Protein AF-S5A5K6-F1 (afdb_monomer)

InterPro domains:
  IPR004865 HSR domain [PF03172] (16-113)
  IPR004865 HSR domain [PS51414] (1-115)
  IPR043563 Nuclear body protein Sp110/Sp140/Sp140L-like [PTHR46386] (8-132)

Solvent-accessible surface area (backbone atoms only — not comparable to full-atom values): 8279 Å² total; per-residue (Å²): 135,85,80,79,73,82,72,76,80,79,88,42,72,70,56,53,50,52,52,51,53,49,46,65,74,41,39,65,60,51,14,63,24,42,74,54,62,77,67,57,55,56,55,32,42,79,69,65,75,42,52,70,66,58,50,53,53,49,54,50,41,47,70,71,75,41,57,44,30,60,52,43,37,53,52,54,62,60,40,62,83,67,65,50,67,70,55,52,53,55,61,66,24,71,68,44,40,67,78,20,58,65,37,49,63,55,51,52,53,54,52,48,52,58,51,50,52,55,51,50,59,54,64,72,66,58,78,82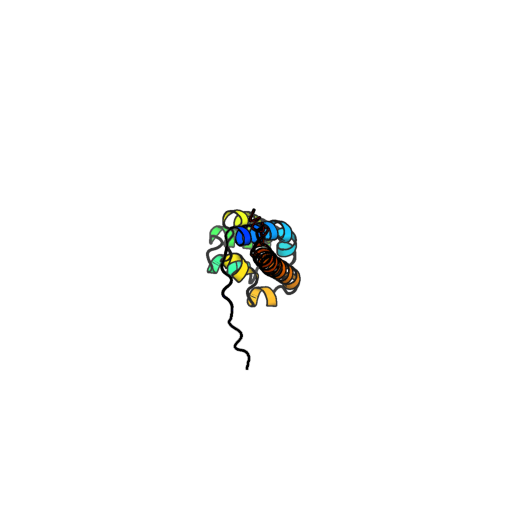,79,73,81,84,77,72,86,80,90,131

Radius of gyration: 21.48 Å; Cα contacts (8 Å, |Δi|>4): 83; chains: 1; bounding box: 55×41×76 Å

Foldseek 3Di:
DDPPPPPPQPDDPVLLVLLLVLCVVCLLLLLVLCQDCPPLLVLCDVVVVDDPVLSVVLVVCVVVPNGSSVSSSVSSVVCSVVPDVVSVCSCPPPRNCVVRVSCVVVVVVSVVSSVVVVVVVVVVPDDDPDPPPDDDDD

Secondary structure (DSSP, 8-state):
------------HHHHHHHHHHHHHHHHHHHHH--SSTTHHHHHHHTTSS-HHHHHHHHHHHHTT--HHHHHHHHHHHHGGG--HHHHHHHTSHHHHHH-TTHHHHHHHHHHHHHHHHHHHHHTTS------------

Sequence (138 aa):
MAVSVSRRITMTRPLEEALFQHFIHQKLEIAYAINKPFPFFEGLRDNNFITDTLYRESLEACRNLAPVSRVVYNILTKLEKTFSLSFLEMLFGHINLYEYPSLMAVFKSFKNVVTSHRGWSRSAAAPQEAPASTAVEM

Nearest PDB structures (foldseek):
  1orj-assembly1_A  TM=2.358E-01  e=4.671E+00  Aquifex aeolicus VF5

Mean predicted aligned error: 9.45 Å

Structure (mmCIF, N/CA/C/O backbone):
data_AF-S5A5K6-F1
#
_entry.id   AF-S5A5K6-F1
#
loop_
_atom_site.group_PDB
_atom_site.id
_atom_site.type_symbol
_atom_site.label_atom_id
_atom_site.label_alt_id
_atom_site.label_comp_id
_atom_site.label_asym_id
_atom_site.label_entity_id
_atom_site.label_seq_id
_atom_site.pdbx_PDB_ins_code
_atom_site.Cartn_x
_atom_site.Cartn_y
_atom_site.Cartn_z
_atom_site.occupancy
_atom_site.B_iso_or_equiv
_atom_site.auth_seq_id
_atom_site.auth_comp_id
_atom_site.auth_asym_id
_atom_site.auth_atom_id
_atom_site.pdbx_PDB_model_num
ATOM 1 N N . MET A 1 1 ? 9.684 -33.267 -21.301 1.00 33.94 1 MET A N 1
ATOM 2 C CA . MET A 1 1 ? 9.671 -32.554 -20.005 1.00 33.94 1 MET A CA 1
ATOM 3 C C . MET A 1 1 ? 10.456 -31.259 -20.181 1.00 33.94 1 MET A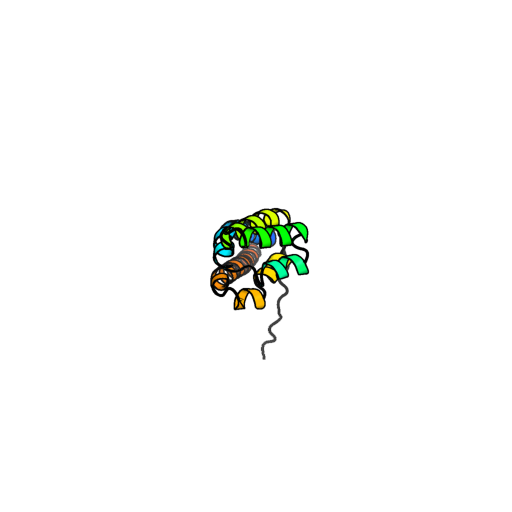 C 1
ATOM 5 O O . MET A 1 1 ? 11.678 -31.301 -20.164 1.00 33.94 1 MET A O 1
ATOM 9 N N . ALA A 1 2 ? 9.797 -30.135 -20.475 1.00 35.44 2 ALA A N 1
ATOM 10 C CA . ALA A 1 2 ? 10.492 -28.852 -20.573 1.00 35.44 2 ALA A CA 1
ATOM 11 C C . ALA A 1 2 ? 10.713 -28.323 -19.152 1.00 35.44 2 ALA A C 1
ATOM 13 O O . ALA A 1 2 ? 9.753 -28.054 -18.433 1.00 35.44 2 ALA A O 1
ATOM 14 N N . VAL A 1 3 ? 11.974 -28.230 -18.733 1.00 41.53 3 VAL A N 1
ATOM 15 C CA . VAL A 1 3 ? 12.344 -27.592 -17.470 1.00 41.53 3 VAL A CA 1
ATOM 16 C C . VAL A 1 3 ? 12.045 -26.105 -17.623 1.00 41.53 3 VAL A C 1
ATOM 18 O O . VAL A 1 3 ? 12.759 -25.382 -18.317 1.00 41.53 3 VAL A O 1
ATOM 21 N N . SER A 1 4 ? 10.959 -25.651 -17.004 1.00 43.88 4 SER A N 1
ATOM 22 C CA . SER A 1 4 ? 10.679 -24.231 -16.827 1.00 43.88 4 SER A CA 1
ATOM 23 C C . SER A 1 4 ? 11.786 -23.638 -15.963 1.00 43.88 4 SER A C 1
ATOM 25 O O . SER A 1 4 ? 11.739 -23.701 -14.737 1.00 43.88 4 SER A O 1
ATOM 27 N N . VAL A 1 5 ? 12.812 -23.075 -16.600 1.00 44.12 5 VAL A N 1
ATOM 28 C CA . VAL A 1 5 ? 13.766 -22.201 -15.920 1.00 44.12 5 VAL A CA 1
ATOM 29 C C . VAL A 1 5 ? 12.965 -21.001 -15.430 1.00 44.12 5 VAL A C 1
ATOM 31 O O . VAL A 1 5 ? 12.574 -20.137 -16.220 1.00 44.12 5 VAL A O 1
ATOM 34 N N . SER A 1 6 ? 12.696 -20.961 -14.123 1.00 48.06 6 SER A N 1
ATOM 35 C CA . SER A 1 6 ? 12.224 -19.769 -13.422 1.00 48.06 6 SER A CA 1
ATOM 36 C C . SER A 1 6 ? 13.269 -18.676 -13.609 1.00 48.06 6 SER A C 1
ATOM 38 O O . SER A 1 6 ? 14.248 -18.556 -12.876 1.00 48.06 6 SER A O 1
ATOM 40 N N . ARG A 1 7 ? 13.103 -17.927 -14.696 1.00 54.09 7 ARG A N 1
ATOM 41 C CA . ARG A 1 7 ? 14.009 -16.875 -15.135 1.00 54.09 7 ARG A CA 1
ATOM 42 C C . ARG A 1 7 ? 13.879 -15.743 -14.122 1.00 54.09 7 ARG A C 1
ATOM 44 O O . ARG A 1 7 ? 12.889 -15.012 -14.169 1.00 54.09 7 ARG A O 1
ATOM 51 N N . ARG A 1 8 ? 14.846 -15.643 -13.199 1.00 54.34 8 ARG A N 1
ATOM 52 C CA . ARG A 1 8 ? 14.968 -14.524 -12.252 1.00 54.34 8 ARG A CA 1
ATOM 53 C C . ARG A 1 8 ? 14.763 -13.223 -13.022 1.00 54.34 8 ARG A C 1
ATOM 55 O O . ARG A 1 8 ? 15.417 -12.994 -14.039 1.00 54.34 8 ARG A O 1
ATOM 62 N N . ILE A 1 9 ? 13.790 -12.428 -12.591 1.00 58.66 9 ILE A N 1
ATOM 63 C CA . ILE A 1 9 ? 13.574 -11.095 -13.138 1.00 58.66 9 ILE A CA 1
ATOM 64 C C . ILE A 1 9 ? 14.789 -10.282 -12.698 1.00 58.66 9 ILE A C 1
ATOM 66 O O . ILE A 1 9 ? 14.967 -10.033 -11.509 1.00 58.66 9 ILE A O 1
ATOM 70 N N . THR A 1 10 ? 15.670 -9.943 -13.639 1.00 65.62 10 THR A N 1
ATOM 71 C CA . THR A 1 10 ? 16.749 -8.998 -13.361 1.00 65.62 10 THR A CA 1
ATOM 72 C C . THR A 1 10 ? 16.103 -7.638 -13.170 1.00 65.62 10 THR A C 1
ATOM 74 O O . THR A 1 10 ? 15.537 -7.085 -14.113 1.00 65.62 10 THR A O 1
ATOM 77 N N . MET A 1 11 ? 16.146 -7.137 -11.940 1.00 73.31 11 MET A N 1
ATOM 78 C CA . MET A 1 11 ? 15.607 -5.826 -11.609 1.00 73.31 11 MET A CA 1
ATOM 79 C C . MET A 1 11 ? 16.524 -4.756 -12.187 1.00 73.31 11 MET A C 1
ATOM 81 O O . MET A 1 11 ? 17.692 -4.649 -11.818 1.00 73.31 11 MET A O 1
ATOM 85 N N . THR A 1 12 ? 15.999 -4.003 -13.148 1.00 86.31 12 THR A N 1
ATOM 86 C CA . THR A 1 12 ? 16.684 -2.874 -13.770 1.00 86.31 12 THR A CA 1
ATOM 87 C C . THR A 1 12 ? 16.086 -1.580 -13.222 1.00 86.31 12 THR A C 1
ATOM 89 O O . THR A 1 12 ? 14.884 -1.520 -12.964 1.00 86.31 12 THR A O 1
ATOM 92 N N . ARG A 1 13 ? 16.897 -0.521 -13.081 1.00 87.38 13 ARG A N 1
ATOM 93 C CA . ARG A 1 13 ? 16.390 0.796 -12.638 1.00 87.38 13 ARG A CA 1
ATOM 94 C C . ARG A 1 13 ? 15.191 1.290 -13.472 1.00 87.38 13 ARG A C 1
ATOM 96 O O . ARG A 1 13 ? 14.240 1.781 -12.878 1.00 87.38 13 ARG A O 1
ATOM 103 N N . PRO A 1 14 ? 15.160 1.117 -14.813 1.00 90.12 14 PRO A N 1
ATOM 104 C CA . PRO A 1 14 ? 13.989 1.488 -15.611 1.00 90.12 14 PRO A CA 1
ATOM 105 C C . PRO A 1 14 ? 12.718 0.694 -15.280 1.00 90.12 14 PRO A C 1
ATOM 107 O O . PRO A 1 14 ? 11.623 1.241 -15.367 1.00 90.12 14 PRO A O 1
ATOM 110 N N . LEU A 1 15 ? 12.840 -0.584 -14.901 1.00 91.06 15 LEU A N 1
ATOM 111 C CA . LEU A 1 15 ? 11.689 -1.386 -14.485 1.00 91.06 15 LEU A CA 1
ATOM 112 C C . LEU A 1 15 ? 11.152 -0.913 -13.131 1.00 91.06 15 LEU A C 1
ATOM 114 O O . LEU A 1 15 ? 9.941 -0.815 -12.961 1.00 91.06 15 LEU A O 1
ATOM 118 N N . GLU A 1 16 ? 12.044 -0.617 -12.186 1.00 92.62 16 GLU A N 1
ATOM 119 C CA . GLU A 1 16 ? 11.675 -0.074 -10.877 1.00 92.62 16 GLU A CA 1
ATOM 120 C C . GLU A 1 16 ? 10.950 1.271 -11.015 1.00 92.62 16 GLU A C 1
ATOM 122 O O . GLU A 1 16 ? 9.866 1.430 -10.458 1.00 92.62 16 GLU A O 1
ATOM 127 N N . GLU A 1 17 ? 11.470 2.178 -11.847 1.00 94.44 17 GLU A N 1
ATOM 128 C CA . GLU A 1 17 ? 10.821 3.459 -12.147 1.00 94.44 17 GLU A CA 1
ATOM 129 C C . GLU A 1 17 ? 9.445 3.260 -12.798 1.00 94.44 17 GLU A C 1
ATOM 131 O O . GLU A 1 17 ? 8.463 3.873 -12.389 1.00 94.44 17 GLU A O 1
ATOM 136 N N . ALA A 1 18 ? 9.326 2.352 -13.772 1.00 95.88 18 ALA A N 1
ATOM 137 C CA . ALA A 1 18 ? 8.042 2.061 -14.409 1.00 95.88 18 ALA A CA 1
ATOM 138 C C . ALA A 1 18 ? 7.005 1.515 -13.410 1.00 95.88 18 ALA A C 1
ATOM 140 O O . ALA A 1 18 ? 5.830 1.878 -13.476 1.00 95.88 18 ALA A O 1
ATOM 141 N N . LEU A 1 19 ? 7.426 0.661 -12.472 1.00 96.94 19 LEU A N 1
ATOM 142 C CA . LEU A 1 19 ? 6.560 0.136 -11.414 1.00 96.94 19 LEU A CA 1
ATOM 143 C C . LEU A 1 19 ? 6.176 1.217 -10.401 1.00 96.94 19 LEU A C 1
ATOM 145 O O . LEU A 1 19 ? 5.028 1.241 -9.962 1.00 96.94 19 LEU A O 1
ATOM 149 N N . PHE A 1 20 ? 7.102 2.113 -10.061 1.00 97.94 20 PHE A N 1
ATOM 150 C CA . PHE A 1 20 ? 6.839 3.252 -9.189 1.00 97.94 20 PHE A CA 1
ATOM 151 C C . PHE A 1 20 ? 5.820 4.215 -9.807 1.00 97.94 20 PHE A C 1
ATOM 153 O O . PHE A 1 20 ? 4.813 4.544 -9.179 1.00 97.94 20 PHE A O 1
ATOM 160 N N . GLN A 1 21 ? 6.014 4.594 -11.072 1.00 98.06 21 GLN A N 1
ATOM 161 C CA . GLN A 1 21 ? 5.055 5.426 -11.796 1.00 98.06 21 GLN A CA 1
ATOM 162 C C . GLN A 1 21 ? 3.692 4.739 -11.868 1.00 98.06 21 GLN A C 1
ATOM 164 O O . GLN A 1 21 ? 2.667 5.355 -11.580 1.00 98.06 21 GLN A O 1
ATOM 169 N N . HIS A 1 22 ? 3.654 3.445 -12.188 1.00 98.25 22 HIS A N 1
ATOM 170 C CA . HIS A 1 22 ? 2.402 2.689 -12.215 1.00 98.25 22 HIS A CA 1
ATOM 171 C C . HIS A 1 22 ? 1.716 2.638 -10.843 1.00 98.25 22 HIS A C 1
ATOM 173 O O . HIS A 1 22 ? 0.495 2.764 -10.762 1.00 98.25 22 HIS A O 1
ATOM 179 N N . PHE A 1 23 ? 2.483 2.536 -9.756 1.00 98.50 23 PHE A N 1
ATOM 180 C CA . PHE A 1 23 ? 1.966 2.629 -8.393 1.00 98.50 23 PHE A CA 1
ATOM 181 C C . PHE A 1 23 ? 1.297 3.972 -8.105 1.00 98.50 23 PHE A C 1
ATOM 183 O O . PHE A 1 23 ? 0.172 3.971 -7.606 1.00 98.50 23 PHE A O 1
ATOM 190 N N . ILE A 1 24 ? 1.917 5.094 -8.480 1.00 98.25 24 ILE A N 1
ATOM 191 C CA . ILE A 1 24 ? 1.307 6.424 -8.327 1.00 98.25 24 ILE A CA 1
ATOM 192 C C . ILE A 1 24 ? -0.040 6.487 -9.063 1.00 98.25 24 ILE A C 1
ATOM 194 O O . ILE A 1 24 ? -1.037 6.924 -8.485 1.00 98.25 24 ILE A O 1
ATOM 198 N N . HIS A 1 25 ? -0.101 5.988 -10.303 1.00 98.19 25 HIS A N 1
ATOM 199 C CA . HIS A 1 25 ? -1.329 5.984 -11.109 1.00 98.19 25 HIS A CA 1
ATOM 200 C C . HIS A 1 25 ? -2.424 5.073 -10.535 1.00 98.19 25 HIS A C 1
ATOM 202 O O . HIS A 1 25 ? -3.605 5.397 -10.621 1.00 98.19 25 HIS A O 1
ATOM 208 N N . GLN A 1 26 ? -2.056 3.930 -9.951 1.00 98.19 26 GLN A N 1
ATOM 209 C CA . GLN A 1 26 ? -3.001 2.967 -9.375 1.00 98.19 26 GLN A CA 1
ATOM 210 C C . GLN A 1 26 ? -3.331 3.244 -7.903 1.00 98.19 26 GLN A C 1
ATOM 212 O O . GLN A 1 26 ? -4.170 2.555 -7.328 1.00 98.19 26 GLN A O 1
ATOM 217 N N . LYS A 1 27 ? -2.699 4.238 -7.271 1.00 97.94 27 LYS A N 1
ATOM 218 C CA . LYS A 1 27 ? -2.810 4.500 -5.830 1.00 97.94 27 LYS A CA 1
ATOM 219 C C . LYS A 1 27 ? -4.254 4.633 -5.347 1.00 97.94 27 LYS A C 1
ATOM 221 O O . LYS A 1 27 ? -4.601 4.093 -4.299 1.00 97.94 27 LYS A O 1
ATOM 226 N N . LEU A 1 28 ? -5.093 5.339 -6.108 1.00 98.25 28 LEU A N 1
ATOM 227 C CA . LEU A 1 28 ? -6.508 5.506 -5.773 1.00 98.25 28 LEU A CA 1
ATOM 228 C C . LEU A 1 28 ? -7.263 4.170 -5.824 1.00 98.25 28 LEU A C 1
ATOM 230 O O . LEU A 1 28 ? -7.994 3.850 -4.892 1.00 98.25 28 LEU A O 1
ATOM 234 N N . GLU A 1 29 ? -7.029 3.367 -6.860 1.00 98.56 29 GLU A N 1
ATOM 235 C CA . GLU A 1 29 ? -7.637 2.040 -7.014 1.00 98.56 29 GLU A CA 1
ATOM 236 C C . GLU A 1 29 ? -7.209 1.087 -5.892 1.00 98.56 29 GLU A C 1
ATOM 238 O O . GLU A 1 29 ? -8.038 0.383 -5.318 1.00 98.56 29 GLU A O 1
ATOM 243 N N . ILE A 1 30 ? -5.928 1.115 -5.506 1.00 98.62 30 ILE A N 1
ATOM 244 C CA . ILE A 1 30 ? -5.418 0.353 -4.355 1.00 98.62 30 ILE A CA 1
ATOM 245 C C . ILE A 1 30 ? -6.154 0.779 -3.080 1.00 98.62 30 ILE A C 1
ATOM 247 O O . ILE A 1 30 ? -6.603 -0.067 -2.306 1.00 98.62 30 ILE A O 1
ATOM 251 N N . ALA A 1 31 ? -6.310 2.088 -2.872 1.00 98.50 31 ALA A N 1
ATOM 252 C CA . ALA A 1 31 ? -6.974 2.625 -1.695 1.00 98.50 31 ALA A CA 1
ATOM 253 C C . ALA A 1 31 ? -8.449 2.216 -1.594 1.00 98.50 31 ALA A C 1
ATOM 255 O O . ALA A 1 31 ? -8.922 1.928 -0.499 1.00 98.50 31 ALA A O 1
ATOM 256 N N . TYR A 1 32 ? -9.172 2.156 -2.713 1.00 98.25 32 TYR A N 1
ATOM 257 C CA . TYR A 1 32 ? -10.560 1.684 -2.732 1.00 98.25 32 TYR A CA 1
ATOM 258 C C . TYR A 1 32 ? -10.687 0.161 -2.636 1.00 98.25 32 TYR A C 1
ATOM 260 O O . TYR A 1 32 ? -11.673 -0.332 -2.089 1.00 98.25 32 TYR A O 1
ATOM 268 N N . ALA A 1 33 ? -9.702 -0.590 -3.131 1.00 98.38 33 ALA A N 1
ATOM 269 C CA . ALA A 1 33 ? -9.688 -2.044 -3.011 1.00 98.38 33 ALA A CA 1
ATOM 270 C C . ALA A 1 33 ? -9.508 -2.513 -1.556 1.00 98.38 33 ALA A C 1
ATOM 272 O O . ALA A 1 33 ? -10.089 -3.527 -1.166 1.00 98.38 33 ALA A O 1
ATOM 273 N N . ILE A 1 34 ? -8.739 -1.774 -0.750 1.00 98.25 34 ILE A N 1
ATOM 274 C CA . ILE A 1 34 ? -8.509 -2.060 0.673 1.00 98.25 34 ILE A CA 1
ATOM 275 C C . ILE A 1 34 ? -9.645 -1.4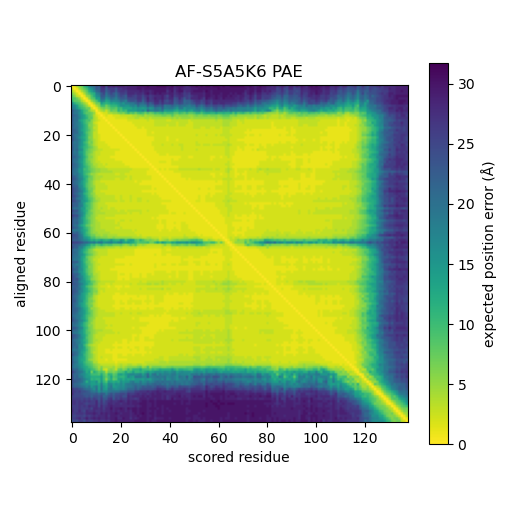38 1.497 1.00 98.25 34 ILE A C 1
ATOM 277 O O . ILE A 1 34 ? -9.597 -0.285 1.923 1.00 98.25 34 ILE A O 1
ATOM 281 N N . ASN A 1 35 ? -10.705 -2.218 1.703 1.00 94.88 35 ASN A N 1
ATOM 282 C CA . ASN A 1 35 ? -11.959 -1.762 2.311 1.00 94.88 35 ASN A CA 1
ATOM 283 C C . ASN A 1 35 ? -12.044 -1.949 3.839 1.00 94.88 35 ASN A C 1
ATOM 285 O O . ASN A 1 35 ? -13.026 -1.531 4.454 1.00 94.88 35 ASN A O 1
ATOM 289 N N . LYS A 1 36 ? -11.028 -2.549 4.463 1.00 96.38 36 LYS A N 1
ATOM 290 C CA . LYS A 1 36 ? -10.896 -2.713 5.918 1.00 96.38 36 LYS A CA 1
ATOM 291 C C . LYS A 1 36 ? -9.415 -2.629 6.329 1.00 96.38 36 LYS A C 1
ATOM 293 O O . LYS A 1 36 ? -8.561 -2.856 5.479 1.00 96.38 36 LYS A O 1
ATOM 298 N N . PRO A 1 37 ? -9.090 -2.278 7.590 1.00 96.88 37 PRO A N 1
ATOM 299 C CA . PRO A 1 37 ? -7.695 -2.106 8.014 1.00 96.88 37 PRO A CA 1
ATOM 300 C C . PRO A 1 37 ? -6.892 -3.413 8.047 1.00 96.88 37 PRO A C 1
ATOM 302 O O . PRO A 1 37 ? -5.780 -3.465 7.522 1.00 96.88 37 PRO A O 1
ATOM 305 N N . PHE A 1 38 ? -7.465 -4.465 8.641 1.00 97.62 38 PHE A N 1
ATOM 306 C CA . PHE A 1 38 ? -6.837 -5.783 8.724 1.00 97.62 38 PHE A CA 1
ATOM 307 C C . PHE A 1 38 ? -7.088 -6.577 7.439 1.00 97.62 38 PHE A C 1
ATOM 309 O O . PHE A 1 38 ? -8.253 -6.674 7.034 1.00 97.62 38 PHE A O 1
ATOM 316 N N . PRO A 1 39 ? -6.063 -7.210 6.833 1.00 97.94 39 PRO A N 1
ATOM 317 C CA . PRO A 1 39 ? -4.677 -7.405 7.319 1.00 97.94 39 PRO A CA 1
ATOM 318 C C . PRO A 1 39 ? -3.637 -6.377 6.827 1.00 97.94 39 PRO A C 1
ATOM 320 O O . PRO A 1 39 ? -2.433 -6.572 7.006 1.00 97.94 39 PRO A O 1
ATOM 323 N N . PHE A 1 40 ? -4.055 -5.318 6.132 1.00 98.56 40 PHE A N 1
ATOM 324 C CA . PHE A 1 40 ? -3.123 -4.462 5.393 1.00 98.56 40 PHE A CA 1
ATOM 325 C C . PHE A 1 40 ? -2.221 -3.649 6.330 1.00 98.56 40 PHE A C 1
ATOM 327 O O . PHE A 1 40 ? -1.019 -3.528 6.089 1.00 98.56 40 PHE A O 1
ATOM 334 N N . PHE A 1 41 ? -2.779 -3.104 7.411 1.00 98.50 41 PHE A N 1
ATOM 335 C CA . PHE A 1 41 ? -2.028 -2.249 8.335 1.00 98.50 41 PHE A CA 1
ATOM 336 C C . PHE A 1 41 ? -1.001 -3.052 9.137 1.00 98.50 41 PHE A C 1
ATOM 338 O O . PHE A 1 41 ? 0.115 -2.583 9.355 1.00 98.50 41 PHE A O 1
ATOM 345 N N . GLU A 1 42 ? -1.353 -4.273 9.528 1.00 98.44 42 GLU A N 1
ATOM 346 C CA . GLU A 1 42 ? -0.465 -5.224 10.188 1.00 98.44 42 GLU A CA 1
ATOM 347 C C . GLU A 1 42 ? 0.662 -5.629 9.244 1.00 98.44 42 GLU A C 1
ATOM 349 O O . GLU A 1 42 ? 1.827 -5.521 9.611 1.00 98.44 42 GLU A O 1
ATOM 354 N N . GLY A 1 43 ? 0.337 -5.969 7.992 1.00 98.25 43 GLY A N 1
ATOM 355 C CA . GLY A 1 43 ? 1.339 -6.266 6.969 1.00 98.25 43 GLY A CA 1
ATOM 356 C C . GLY A 1 43 ? 2.336 -5.120 6.773 1.00 98.25 43 GLY A C 1
ATOM 357 O O . GLY A 1 43 ? 3.538 -5.355 6.674 1.00 98.25 43 GLY A O 1
ATOM 358 N N . LEU A 1 44 ? 1.872 -3.869 6.784 1.00 98.50 44 LEU A N 1
ATOM 359 C CA . LEU A 1 44 ? 2.750 -2.702 6.710 1.00 98.50 44 LEU A CA 1
ATOM 360 C C . LEU A 1 44 ? 3.666 -2.556 7.930 1.00 98.50 44 LEU A C 1
ATOM 362 O O . LEU A 1 44 ? 4.859 -2.298 7.768 1.00 98.50 44 LEU A O 1
ATOM 366 N N . ARG A 1 45 ? 3.115 -2.683 9.140 1.00 98.56 45 ARG A N 1
ATOM 367 C CA . ARG A 1 45 ? 3.863 -2.513 10.392 1.00 98.56 45 ARG A CA 1
ATOM 368 C C . ARG A 1 45 ? 4.877 -3.636 10.592 1.00 98.56 45 ARG A C 1
ATOM 370 O O . ARG A 1 45 ? 6.038 -3.362 10.873 1.00 98.56 45 ARG A O 1
ATOM 377 N N . ASP A 1 46 ? 4.446 -4.881 10.425 1.00 98.19 46 ASP A N 1
ATOM 378 C CA . ASP A 1 46 ? 5.241 -6.074 10.729 1.00 98.19 46 ASP A CA 1
ATOM 379 C C . ASP A 1 46 ? 6.407 -6.261 9.743 1.00 98.19 46 ASP A C 1
ATOM 381 O O . ASP A 1 46 ? 7.393 -6.915 10.066 1.00 98.19 46 ASP A O 1
ATOM 385 N N . ASN A 1 47 ? 6.316 -5.645 8.557 1.00 97.31 47 ASN A N 1
ATOM 386 C CA . ASN A 1 47 ? 7.393 -5.584 7.565 1.00 97.31 47 ASN A CA 1
ATOM 387 C C . ASN A 1 47 ? 8.129 -4.225 7.561 1.00 97.31 47 ASN A C 1
ATOM 389 O O . ASN A 1 47 ? 8.843 -3.917 6.610 1.00 97.31 47 ASN A O 1
ATOM 393 N N . ASN A 1 48 ? 7.953 -3.398 8.599 1.00 97.12 48 ASN A N 1
ATOM 394 C CA . ASN A 1 48 ? 8.656 -2.124 8.800 1.00 97.12 48 ASN A CA 1
ATOM 395 C C . ASN A 1 48 ? 8.452 -1.064 7.693 1.00 97.12 48 ASN A C 1
ATOM 397 O O . ASN A 1 48 ? 9.264 -0.148 7.563 1.00 97.12 48 ASN A O 1
ATOM 401 N N . PHE A 1 49 ? 7.362 -1.128 6.922 1.00 98.06 49 PHE A N 1
ATOM 402 C CA . PHE A 1 49 ? 7.027 -0.085 5.939 1.00 98.06 49 PHE A CA 1
ATOM 403 C C . PHE A 1 49 ? 6.466 1.181 6.593 1.00 98.06 49 PHE A C 1
ATOM 405 O O . PHE A 1 49 ? 6.584 2.274 6.041 1.00 98.06 49 PHE A O 1
ATOM 412 N N . ILE A 1 50 ? 5.853 1.043 7.770 1.00 97.94 50 ILE A N 1
ATOM 413 C CA . ILE A 1 50 ? 5.349 2.158 8.574 1.00 97.94 50 ILE A CA 1
ATOM 414 C C . ILE A 1 50 ? 5.839 2.044 10.015 1.00 97.94 50 ILE A C 1
ATOM 416 O O . ILE A 1 50 ? 6.111 0.953 10.512 1.00 97.94 50 ILE A O 1
ATOM 420 N N . THR A 1 51 ? 5.928 3.181 10.702 1.00 98.00 51 THR A N 1
ATOM 421 C CA . THR A 1 51 ? 6.240 3.216 12.135 1.00 98.00 51 THR A CA 1
ATOM 422 C C . THR A 1 51 ? 5.042 2.767 12.972 1.00 98.00 51 THR A C 1
ATOM 424 O O . THR A 1 51 ? 3.893 2.889 12.539 1.00 98.00 51 THR A O 1
ATOM 427 N N . ASP A 1 52 ? 5.293 2.322 14.207 1.00 98.19 52 ASP A N 1
ATOM 428 C CA . ASP A 1 52 ? 4.219 1.993 15.157 1.00 98.19 52 ASP A CA 1
ATOM 429 C C . ASP A 1 52 ? 3.302 3.199 15.428 1.00 98.19 52 ASP A C 1
ATOM 431 O O . ASP A 1 52 ? 2.080 3.069 15.484 1.00 98.19 52 ASP A O 1
ATOM 435 N N . THR A 1 53 ? 3.878 4.405 15.483 1.00 98.19 53 THR A N 1
ATOM 436 C CA . THR A 1 53 ? 3.117 5.655 15.588 1.00 98.19 53 THR A CA 1
ATOM 437 C C . THR A 1 53 ? 2.137 5.813 14.426 1.00 98.19 53 THR A C 1
ATOM 439 O O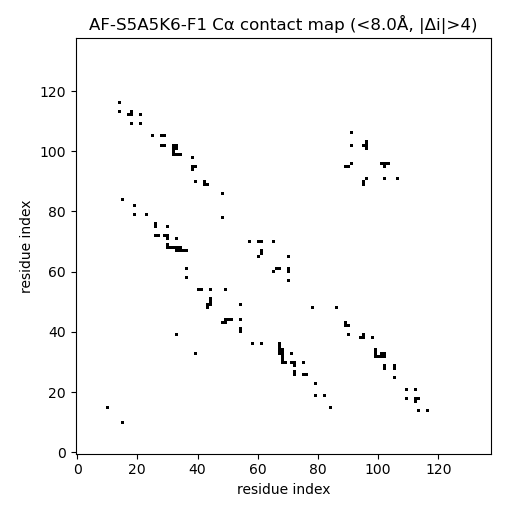 . THR A 1 53 ? 0.945 5.986 14.666 1.00 98.19 53 THR A O 1
ATOM 442 N N . LEU A 1 54 ? 2.605 5.683 13.177 1.00 97.50 54 LEU A N 1
ATOM 443 C CA . LEU A 1 54 ? 1.744 5.807 11.998 1.00 97.50 54 LEU A CA 1
ATOM 444 C C . LEU A 1 54 ? 0.675 4.707 11.960 1.00 97.50 54 LEU A C 1
ATOM 446 O O . LEU A 1 54 ? -0.466 4.972 11.586 1.00 97.50 54 LEU A O 1
ATOM 450 N N . TYR A 1 55 ? 1.022 3.488 12.364 1.00 98.44 55 TYR A N 1
ATOM 451 C CA . TYR A 1 55 ? 0.073 2.387 12.491 1.00 98.44 55 TYR A CA 1
ATOM 452 C C . TYR A 1 55 ? -1.054 2.719 13.484 1.00 98.44 55 TYR A C 1
ATOM 454 O O . TYR A 1 55 ? -2.233 2.640 13.129 1.00 98.44 55 TYR A O 1
ATOM 462 N N . ARG A 1 56 ? -0.708 3.159 14.703 1.00 98.00 56 ARG A N 1
ATOM 463 C CA . ARG A 1 56 ? -1.684 3.528 15.741 1.00 98.00 56 ARG A CA 1
ATOM 464 C C . ARG A 1 56 ? -2.579 4.687 15.306 1.00 98.00 56 ARG A C 1
ATOM 466 O O . ARG A 1 56 ? -3.797 4.574 15.423 1.00 98.00 56 ARG A O 1
ATOM 473 N N . GLU A 1 57 ? -1.994 5.753 14.760 1.00 97.69 57 GLU A N 1
ATOM 474 C CA . GLU A 1 57 ? -2.733 6.914 14.242 1.00 97.69 57 GLU A CA 1
ATOM 475 C C . GLU A 1 57 ? -3.705 6.518 13.123 1.00 97.69 57 GLU A C 1
ATOM 477 O O . GLU A 1 57 ? -4.830 7.010 13.062 1.00 97.69 57 GLU A O 1
ATOM 482 N N . SER A 1 58 ? -3.297 5.598 12.245 1.00 97.31 58 SER A N 1
ATOM 483 C CA . SER A 1 58 ? -4.138 5.131 11.140 1.00 97.31 58 SER A CA 1
ATOM 484 C C . SER A 1 58 ? -5.325 4.306 11.638 1.00 97.31 58 SER A C 1
ATOM 486 O O . SER A 1 58 ? -6.447 4.495 11.167 1.00 97.31 58 SER A O 1
ATOM 488 N N . LEU A 1 59 ? -5.114 3.422 12.619 1.00 96.88 59 LEU A N 1
ATOM 489 C CA . LEU A 1 59 ? -6.212 2.686 13.252 1.00 96.88 59 LEU A CA 1
ATOM 490 C C . LEU A 1 59 ? -7.172 3.614 13.997 1.00 96.88 59 LEU A C 1
ATOM 492 O O . LEU A 1 59 ? -8.386 3.424 13.927 1.00 96.88 59 LEU A O 1
ATOM 496 N N . GLU A 1 60 ? -6.644 4.617 14.693 1.00 97.06 60 GLU A N 1
ATOM 497 C CA . GLU A 1 60 ? -7.448 5.628 15.372 1.00 97.06 60 GLU A CA 1
ATOM 498 C C . GLU A 1 60 ? -8.276 6.453 14.376 1.00 97.06 60 GLU A C 1
ATOM 500 O O . GLU A 1 60 ? -9.478 6.626 14.573 1.00 97.06 60 GLU A O 1
ATOM 505 N N . ALA A 1 61 ? -7.690 6.864 13.248 1.00 96.00 61 ALA A N 1
ATOM 506 C CA . ALA A 1 61 ? -8.411 7.558 12.183 1.00 96.00 61 ALA A CA 1
ATOM 507 C C . ALA A 1 61 ? -9.578 6.721 11.630 1.00 96.00 61 ALA A C 1
ATOM 509 O O . ALA A 1 61 ? -10.687 7.238 11.488 1.00 96.00 61 ALA A O 1
ATOM 510 N N . CYS A 1 62 ? -9.365 5.423 11.386 1.00 93.69 62 CYS A N 1
ATOM 511 C CA . CYS A 1 62 ? -10.427 4.506 10.957 1.00 93.69 62 CYS A CA 1
ATOM 512 C C . CYS A 1 62 ? -11.556 4.373 11.998 1.00 93.69 62 CYS A C 1
ATOM 514 O O . CYS A 1 62 ? -12.712 4.191 11.624 1.00 93.69 62 CYS A O 1
ATOM 516 N N . ARG A 1 63 ? -11.247 4.471 13.301 1.00 93.06 63 ARG A N 1
ATOM 517 C CA . ARG A 1 63 ? -12.254 4.453 14.382 1.00 93.06 63 ARG A CA 1
ATOM 518 C C . ARG A 1 63 ? -13.049 5.757 14.450 1.00 93.06 63 ARG A C 1
ATOM 520 O O . ARG A 1 63 ? -14.244 5.724 14.721 1.00 93.06 63 ARG A O 1
ATOM 527 N N . ASN A 1 64 ? -12.415 6.883 14.136 1.00 90.56 64 ASN A N 1
ATOM 528 C CA . ASN A 1 64 ? -13.009 8.222 14.169 1.00 90.56 64 ASN A CA 1
ATOM 529 C C . ASN A 1 64 ? -13.812 8.567 12.895 1.00 90.56 64 ASN A C 1
ATOM 531 O O . ASN A 1 64 ? -13.850 9.721 12.474 1.00 90.56 64 ASN A O 1
ATOM 535 N N . LEU A 1 65 ? -14.457 7.569 12.276 1.00 81.06 65 LEU A N 1
ATOM 536 C CA . LEU A 1 65 ? -15.311 7.689 11.081 1.00 81.06 65 LEU A CA 1
ATOM 537 C C . LEU A 1 65 ? -14.610 8.189 9.804 1.00 81.06 65 LEU A C 1
ATOM 539 O O . LEU A 1 65 ? -15.285 8.501 8.818 1.00 81.06 65 LEU A O 1
ATOM 543 N N . ALA A 1 66 ? -13.274 8.237 9.762 1.00 89.75 66 ALA A N 1
ATOM 544 C CA . ALA A 1 66 ? -12.589 8.458 8.494 1.00 89.75 66 ALA A CA 1
ATOM 545 C C . ALA A 1 66 ? -12.799 7.230 7.587 1.00 89.75 66 ALA A C 1
ATOM 547 O O . ALA A 1 66 ? -12.599 6.098 8.038 1.00 89.75 66 ALA A O 1
ATOM 548 N N . PRO A 1 67 ? -13.157 7.411 6.301 1.00 95.50 67 PRO A N 1
ATOM 549 C CA . PRO A 1 67 ? -13.238 6.294 5.369 1.00 95.50 67 PRO A CA 1
ATOM 550 C C . PRO A 1 67 ? -11.900 5.552 5.304 1.00 95.50 67 PRO A C 1
ATOM 552 O O . PRO A 1 67 ? -10.861 6.185 5.099 1.00 95.50 67 PRO A O 1
ATOM 555 N N . VAL A 1 68 ? -11.925 4.221 5.429 1.00 97.06 68 VAL A N 1
ATOM 556 C CA . VAL A 1 68 ? -10.711 3.382 5.393 1.00 97.06 68 VAL A CA 1
ATOM 557 C C . VAL A 1 68 ? -9.888 3.671 4.141 1.00 97.06 68 VAL A C 1
ATOM 559 O O . VAL A 1 68 ? -8.682 3.878 4.239 1.00 97.06 68 VAL A O 1
ATOM 562 N N . SER A 1 69 ? -10.541 3.806 2.985 1.00 97.12 69 SER A N 1
ATOM 563 C CA . SER A 1 69 ? -9.874 4.137 1.723 1.00 97.12 69 SER A CA 1
ATOM 564 C C . SER A 1 69 ? -9.100 5.454 1.785 1.00 97.12 69 SER A C 1
ATOM 566 O O . SER A 1 69 ? -7.998 5.551 1.256 1.00 97.12 69 SER A O 1
ATOM 568 N N . ARG A 1 70 ? -9.606 6.469 2.496 1.00 97.62 70 ARG A N 1
ATOM 569 C CA . ARG A 1 70 ? -8.893 7.740 2.678 1.00 97.62 70 ARG A CA 1
ATOM 570 C C . ARG A 1 70 ? -7.661 7.572 3.566 1.00 97.62 70 ARG A C 1
ATOM 572 O O . ARG A 1 70 ? -6.620 8.158 3.277 1.00 97.62 70 ARG A O 1
ATOM 579 N N . VAL A 1 71 ? -7.761 6.765 4.622 1.00 98.38 71 VAL A N 1
ATOM 580 C CA . VAL A 1 71 ? -6.617 6.447 5.492 1.00 98.38 71 VAL A CA 1
ATOM 581 C C . VAL A 1 71 ? -5.556 5.666 4.712 1.00 98.38 71 VAL A C 1
ATOM 583 O O . VAL A 1 71 ? -4.385 6.043 4.729 1.00 98.38 71 VAL A O 1
ATOM 586 N N . VAL A 1 72 ? -5.968 4.649 3.950 1.00 98.50 72 VAL A N 1
ATOM 587 C CA . VAL A 1 72 ? -5.090 3.874 3.065 1.00 98.50 72 VAL A CA 1
ATOM 588 C C . VAL A 1 72 ? -4.406 4.791 2.053 1.00 98.50 72 VAL A C 1
ATOM 590 O O . VAL A 1 72 ? -3.184 4.778 1.958 1.00 98.50 72 VAL A O 1
ATOM 593 N N . TYR A 1 73 ? -5.151 5.647 1.351 1.00 98.56 73 TYR A N 1
ATOM 594 C CA . TYR A 1 73 ? -4.591 6.586 0.375 1.00 98.56 73 TYR A CA 1
ATOM 595 C C . TYR A 1 73 ? -3.498 7.483 0.979 1.00 98.56 73 TYR A C 1
ATOM 597 O O . TYR A 1 73 ? -2.458 7.721 0.357 1.00 98.56 73 TYR A O 1
ATOM 605 N N . ASN A 1 74 ? -3.698 7.956 2.212 1.00 97.62 74 ASN A N 1
ATOM 606 C CA . ASN A 1 74 ? -2.713 8.768 2.923 1.00 97.62 74 ASN A CA 1
ATOM 607 C C . ASN A 1 74 ? -1.448 7.970 3.265 1.00 97.62 74 ASN A C 1
ATOM 609 O O . ASN A 1 74 ? -0.343 8.489 3.103 1.00 97.62 74 ASN A O 1
ATOM 613 N N . ILE A 1 75 ? -1.591 6.716 3.706 1.00 98.12 75 ILE A N 1
ATOM 614 C CA . ILE A 1 75 ? -0.453 5.817 3.934 1.00 98.12 75 ILE A CA 1
ATOM 615 C C . ILE A 1 75 ? 0.304 5.583 2.625 1.00 98.12 75 ILE A C 1
ATOM 617 O O . ILE A 1 75 ? 1.513 5.788 2.581 1.00 98.12 75 ILE A O 1
ATOM 621 N N . LEU A 1 76 ? -0.397 5.229 1.544 1.00 98.50 76 LEU A N 1
ATOM 622 C CA . LEU A 1 76 ? 0.213 4.994 0.234 1.00 98.50 76 LEU A CA 1
ATOM 623 C C . LEU A 1 76 ? 0.971 6.229 -0.269 1.00 98.50 76 LEU A C 1
ATOM 625 O O . LEU A 1 76 ? 2.070 6.099 -0.792 1.00 98.50 76 LEU A O 1
ATOM 629 N N . THR A 1 77 ? 0.430 7.429 -0.035 1.00 98.25 77 THR A N 1
ATOM 630 C CA . THR A 1 77 ? 1.098 8.698 -0.368 1.00 98.25 77 THR A CA 1
ATOM 631 C C . THR A 1 77 ? 2.395 8.892 0.426 1.00 98.25 77 THR A C 1
ATOM 633 O O . THR A 1 77 ? 3.374 9.410 -0.103 1.00 98.25 77 THR A O 1
ATOM 636 N N . LYS A 1 78 ? 2.450 8.462 1.694 1.00 97.00 78 LYS A N 1
ATOM 637 C CA . LYS A 1 78 ? 3.702 8.472 2.472 1.00 97.00 78 LYS A CA 1
ATOM 638 C C . LYS A 1 78 ? 4.708 7.461 1.914 1.00 97.00 78 LYS A C 1
ATOM 640 O O . LYS A 1 78 ? 5.891 7.782 1.827 1.00 97.00 78 LYS A O 1
ATOM 645 N N . LEU A 1 79 ? 4.229 6.285 1.505 1.00 97.75 79 LEU A N 1
ATOM 646 C CA . LEU A 1 79 ? 5.053 5.203 0.961 1.00 97.75 79 LEU A CA 1
ATOM 647 C C . LEU A 1 79 ? 5.635 5.500 -0.423 1.00 97.75 79 LEU A C 1
ATOM 649 O O . LEU A 1 79 ? 6.612 4.861 -0.789 1.00 97.75 79 LEU A O 1
ATOM 653 N N . GLU A 1 80 ? 5.126 6.488 -1.166 1.00 97.06 80 GLU A N 1
ATOM 654 C CA . GLU A 1 80 ? 5.761 6.942 -2.415 1.00 97.06 80 GLU A CA 1
ATOM 655 C C . GLU A 1 80 ? 7.233 7.328 -2.214 1.00 97.06 80 GLU A C 1
ATOM 657 O O . GLU A 1 80 ? 8.066 7.076 -3.077 1.00 97.06 80 GLU A O 1
ATOM 662 N N . LYS A 1 81 ? 7.578 7.897 -1.051 1.00 95.62 81 LYS A N 1
ATOM 663 C CA . LYS A 1 81 ? 8.947 8.340 -0.735 1.00 95.62 81 LYS A CA 1
ATOM 664 C C . LYS A 1 81 ? 9.912 7.193 -0.451 1.00 95.62 81 LYS A C 1
ATOM 666 O O . LYS A 1 81 ? 11.122 7.377 -0.515 1.00 95.62 81 LYS A O 1
ATOM 671 N N . THR A 1 82 ? 9.375 6.041 -0.075 1.00 95.31 82 THR A N 1
ATOM 672 C CA . THR A 1 82 ? 10.124 4.842 0.318 1.00 95.31 82 THR A CA 1
ATOM 673 C C . THR A 1 82 ? 9.651 3.644 -0.494 1.00 95.31 82 THR A C 1
ATOM 675 O O . THR A 1 82 ? 9.621 2.515 0.004 1.00 95.31 82 THR A O 1
ATOM 678 N N . PHE A 1 83 ? 9.207 3.905 -1.725 1.00 96.38 83 PHE A N 1
ATOM 679 C CA . PHE A 1 83 ? 8.687 2.880 -2.606 1.00 96.38 83 PHE A CA 1
ATOM 680 C C . PHE A 1 83 ? 9.741 1.794 -2.807 1.00 96.38 83 PHE A C 1
ATOM 682 O O . PHE A 1 83 ? 10.926 2.073 -2.970 1.00 96.38 83 PHE A O 1
ATOM 689 N N . SER A 1 84 ? 9.303 0.541 -2.763 1.00 94.94 84 SER A N 1
ATOM 690 C CA . SER A 1 84 ? 10.178 -0.609 -2.944 1.00 94.94 84 SER A CA 1
ATOM 691 C C . SER A 1 84 ? 9.403 -1.789 -3.511 1.00 94.94 84 SER A C 1
ATOM 693 O O . SER A 1 84 ? 8.185 -1.906 -3.357 1.00 94.94 84 SER A O 1
ATOM 695 N N . LEU A 1 85 ? 10.123 -2.715 -4.140 1.00 93.06 85 LEU A N 1
ATOM 696 C CA . LEU A 1 85 ? 9.528 -3.955 -4.636 1.00 93.06 85 LEU A CA 1
ATOM 697 C C . LEU A 1 85 ? 9.011 -4.835 -3.498 1.00 93.06 85 LEU A C 1
ATOM 699 O O . LEU A 1 85 ? 7.936 -5.410 -3.628 1.00 93.06 85 LEU A O 1
ATOM 703 N N . SER A 1 86 ? 9.712 -4.872 -2.363 1.00 95.94 86 SER A N 1
ATOM 704 C CA . SER A 1 86 ? 9.260 -5.589 -1.167 1.00 95.94 86 SER A CA 1
ATOM 705 C C . SER A 1 86 ? 7.907 -5.078 -0.669 1.00 95.94 86 SER A C 1
ATOM 707 O O . SER A 1 86 ? 7.079 -5.866 -0.214 1.00 95.94 86 SER A O 1
ATOM 709 N N . PHE A 1 87 ? 7.634 -3.776 -0.809 1.00 97.69 87 PHE A N 1
ATOM 710 C CA . PHE A 1 87 ? 6.308 -3.236 -0.520 1.00 97.69 87 PHE A CA 1
ATOM 711 C C . PHE A 1 87 ? 5.245 -3.790 -1.480 1.00 97.69 87 PHE A C 1
ATOM 713 O O . PHE A 1 87 ? 4.180 -4.197 -1.022 1.00 97.69 87 PHE A O 1
ATOM 720 N N . LEU A 1 88 ? 5.526 -3.867 -2.787 1.00 97.56 88 LEU A N 1
ATOM 721 C CA . LEU A 1 88 ? 4.595 -4.469 -3.749 1.00 97.56 88 LEU A CA 1
ATOM 722 C C . LEU A 1 88 ? 4.368 -5.964 -3.489 1.00 97.56 88 LEU A C 1
ATOM 724 O O . LEU A 1 88 ? 3.240 -6.437 -3.610 1.00 97.56 88 LEU A O 1
ATOM 728 N N . GLU A 1 89 ? 5.415 -6.705 -3.127 1.00 96.81 89 GLU A N 1
ATOM 729 C CA . GLU A 1 89 ? 5.319 -8.125 -2.768 1.00 96.81 89 GLU A CA 1
ATOM 730 C C . GLU A 1 89 ? 4.426 -8.336 -1.543 1.00 96.81 89 GLU A C 1
ATOM 732 O O . GLU A 1 89 ? 3.601 -9.248 -1.536 1.00 96.81 89 GLU A O 1
ATOM 737 N N . MET A 1 90 ? 4.535 -7.464 -0.537 1.00 98.00 90 MET A N 1
ATOM 738 C CA . MET A 1 90 ? 3.647 -7.478 0.624 1.00 98.00 90 MET A CA 1
ATOM 739 C C . MET A 1 90 ? 2.216 -7.077 0.235 1.00 98.00 90 MET A C 1
ATOM 741 O O 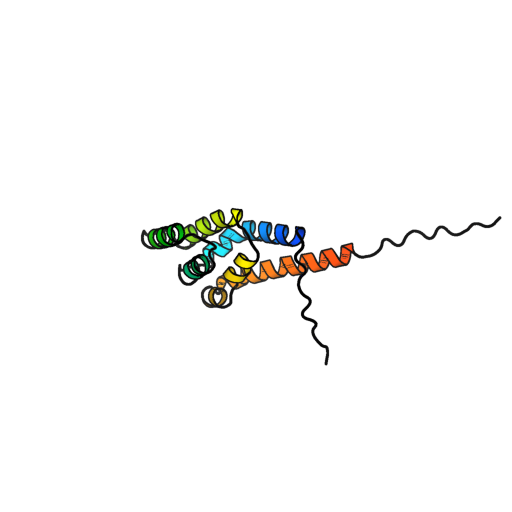. MET A 1 90 ? 1.266 -7.799 0.547 1.00 98.00 90 MET A O 1
ATOM 745 N N . LEU A 1 91 ? 2.042 -5.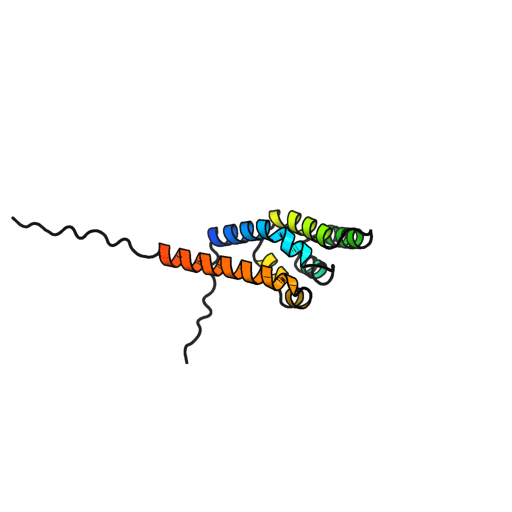971 -0.500 1.00 98.31 91 LEU A N 1
ATOM 746 C CA . LEU A 1 91 ? 0.737 -5.468 -0.939 1.00 98.31 91 LEU A CA 1
ATOM 747 C C . LEU A 1 91 ? -0.043 -6.526 -1.728 1.00 98.31 91 LEU A C 1
ATOM 749 O O . LEU A 1 91 ? -1.221 -6.745 -1.462 1.00 98.31 91 LEU A O 1
ATOM 753 N N . PHE A 1 92 ? 0.616 -7.210 -2.662 1.00 98.31 92 PHE A N 1
ATOM 754 C CA . PHE A 1 92 ? 0.025 -8.277 -3.473 1.00 98.31 92 PHE A CA 1
ATOM 755 C C . PHE A 1 92 ? 0.279 -9.679 -2.906 1.00 98.31 92 PHE A C 1
ATOM 757 O O . PHE A 1 92 ? 0.141 -10.678 -3.617 1.00 98.31 92 PHE A O 1
ATOM 764 N N . GLY A 1 93 ? 0.639 -9.768 -1.626 1.00 97.50 93 GLY A N 1
ATOM 765 C CA . GLY A 1 93 ? 0.785 -11.031 -0.923 1.00 97.50 93 GLY A CA 1
ATOM 766 C C . GLY A 1 93 ? -0.532 -11.806 -0.883 1.00 97.50 93 GLY A C 1
ATOM 767 O O . GLY A 1 93 ? -1.621 -11.231 -0.937 1.00 97.50 93 GLY A O 1
ATOM 768 N N . HIS A 1 94 ? -0.435 -13.131 -0.761 1.00 97.44 94 HIS A N 1
ATOM 769 C CA . HIS A 1 94 ? -1.601 -14.020 -0.807 1.00 97.44 94 HIS A CA 1
ATOM 770 C C . HIS A 1 94 ? -2.696 -13.639 0.205 1.00 97.44 94 HIS A C 1
ATOM 772 O O . HIS A 1 94 ? -3.872 -13.693 -0.138 1.00 97.44 94 HIS A O 1
ATOM 778 N N . ILE A 1 95 ? -2.311 -13.195 1.409 1.00 97.75 95 ILE A N 1
ATOM 779 C CA . ILE A 1 95 ? -3.237 -12.754 2.461 1.00 97.75 95 ILE A CA 1
ATOM 780 C C . ILE A 1 95 ? -4.030 -11.524 1.998 1.00 97.75 95 ILE A C 1
ATOM 782 O O . ILE A 1 95 ? -5.256 -11.533 2.039 1.00 97.75 95 ILE A O 1
ATOM 786 N N . ASN A 1 96 ? -3.352 -10.499 1.473 1.00 98.19 96 ASN A N 1
ATOM 787 C CA . ASN A 1 96 ? -4.010 -9.290 0.976 1.00 98.19 96 ASN A CA 1
ATOM 788 C C . ASN A 1 96 ? -4.892 -9.575 -0.247 1.00 98.19 96 ASN A C 1
ATOM 790 O O . ASN A 1 96 ? -6.001 -9.063 -0.327 1.00 98.19 96 ASN A O 1
ATOM 794 N N . LEU A 1 97 ? -4.451 -10.413 -1.189 1.00 98.19 97 LEU A N 1
ATOM 795 C CA . LEU A 1 97 ? -5.268 -10.761 -2.359 1.00 98.19 97 LEU A CA 1
ATOM 796 C C . LEU A 1 97 ? -6.516 -11.576 -1.998 1.00 98.19 97 LEU A C 1
ATOM 798 O O . LEU A 1 97 ? -7.535 -11.454 -2.676 1.00 98.19 97 LEU A O 1
ATOM 802 N N . TYR A 1 98 ? -6.431 -12.408 -0.960 1.00 97.88 98 TYR A N 1
ATOM 803 C CA . TYR A 1 98 ? -7.570 -13.159 -0.440 1.00 97.88 98 TYR A CA 1
ATOM 804 C C . TYR A 1 98 ? -8.564 -12.239 0.281 1.00 97.88 98 TYR A C 1
ATOM 806 O O . TYR A 1 98 ? -9.761 -12.285 0.005 1.00 97.88 98 TYR A O 1
ATOM 814 N N . GLU A 1 99 ? -8.067 -11.364 1.158 1.00 98.31 99 GLU A N 1
ATOM 815 C CA . GLU A 1 99 ? -8.899 -10.454 1.954 1.00 98.31 99 GLU A CA 1
ATOM 816 C C . GLU A 1 99 ? -9.470 -9.282 1.143 1.00 98.31 99 GLU A C 1
ATOM 818 O O . GLU A 1 99 ? -10.548 -8.776 1.462 1.00 98.31 99 GLU A O 1
ATOM 823 N N . TYR A 1 100 ? -8.789 -8.888 0.063 1.00 98.38 100 TYR A N 1
ATOM 824 C CA . TYR A 1 100 ? -9.184 -7.802 -0.836 1.00 98.38 100 TYR A CA 1
ATOM 825 C C . TYR A 1 100 ? -9.239 -8.276 -2.298 1.00 98.38 100 TYR A C 1
ATOM 827 O O . TYR A 1 100 ? -8.377 -7.918 -3.107 1.00 98.38 100 TYR A O 1
ATOM 835 N N . PRO A 1 101 ? -10.272 -9.034 -2.711 1.00 97.38 101 PRO A N 1
ATOM 836 C CA . PRO A 1 101 ? -10.367 -9.547 -4.081 1.00 97.38 101 PRO A CA 1
ATOM 837 C C . PRO A 1 101 ? -10.351 -8.454 -5.162 1.00 97.38 101 PRO A C 1
ATOM 839 O O . PRO A 1 101 ? -9.835 -8.673 -6.259 1.00 97.38 101 PRO A O 1
ATOM 842 N N . SER A 1 102 ? -10.851 -7.252 -4.852 1.00 97.44 102 SER A N 1
ATOM 843 C CA . SER A 1 102 ? -10.802 -6.084 -5.746 1.00 97.44 102 SER A CA 1
ATOM 844 C C . SER A 1 102 ? -9.371 -5.653 -6.096 1.00 97.44 102 SER A C 1
ATOM 846 O O . SER A 1 102 ? -9.140 -5.077 -7.158 1.00 97.44 102 SER A O 1
ATOM 848 N N . LEU A 1 103 ? -8.383 -5.997 -5.261 1.00 97.62 103 LEU A N 1
ATOM 849 C CA . LEU A 1 103 ? -6.966 -5.711 -5.499 1.00 97.62 103 LEU A CA 1
ATOM 850 C C . LEU A 1 103 ? -6.388 -6.554 -6.650 1.00 97.62 103 LEU A C 1
ATOM 852 O O . LEU A 1 103 ? -5.358 -6.208 -7.227 1.00 97.62 103 LEU A O 1
ATOM 856 N N . MET A 1 104 ? -7.071 -7.634 -7.047 1.00 97.75 104 MET A N 1
ATOM 857 C CA . MET A 1 104 ? -6.637 -8.531 -8.120 1.00 97.75 104 MET A CA 1
ATOM 858 C C . MET A 1 104 ? -6.535 -7.829 -9.481 1.00 97.75 104 MET A C 1
ATOM 860 O O . MET A 1 104 ? -5.649 -8.148 -10.277 1.00 97.75 104 MET A O 1
ATOM 864 N N . ALA A 1 105 ? -7.430 -6.878 -9.768 1.00 97.00 105 ALA A N 1
ATOM 865 C CA . ALA A 1 105 ? -7.377 -6.101 -11.007 1.00 97.00 105 ALA A CA 1
ATOM 866 C C . ALA A 1 105 ? -6.096 -5.254 -11.066 1.00 97.00 105 ALA A C 1
ATOM 868 O O . ALA A 1 105 ? -5.387 -5.266 -12.076 1.00 97.00 105 ALA A O 1
ATOM 869 N N . VAL A 1 106 ? -5.749 -4.617 -9.946 1.00 97.81 106 VAL A N 1
ATOM 870 C CA . VAL A 1 106 ? -4.510 -3.852 -9.805 1.00 97.81 106 VAL A CA 1
ATOM 871 C C . VAL A 1 106 ? -3.295 -4.778 -9.895 1.00 97.81 106 VAL A C 1
ATOM 873 O O . VAL A 1 106 ? -2.382 -4.521 -10.670 1.00 97.81 106 VAL A O 1
ATOM 876 N N . PHE A 1 107 ? -3.289 -5.921 -9.208 1.00 98.12 107 PHE A N 1
ATOM 877 C CA . PHE A 1 107 ? -2.183 -6.879 -9.305 1.00 98.12 107 PHE A CA 1
ATOM 878 C C . PHE A 1 107 ? -1.892 -7.304 -10.756 1.00 98.12 107 PHE A C 1
ATOM 880 O O . PHE A 1 107 ? -0.738 -7.340 -11.193 1.00 98.12 107 PHE A O 1
ATOM 887 N N . LYS A 1 108 ? -2.941 -7.580 -11.543 1.00 97.56 108 LYS A N 1
ATOM 888 C CA . LYS A 1 108 ? -2.803 -7.895 -12.972 1.00 97.56 108 LYS A CA 1
ATOM 889 C C . LYS A 1 108 ? -2.194 -6.733 -13.761 1.00 97.56 108 LYS A C 1
ATOM 891 O O . LYS A 1 108 ? -1.360 -6.985 -14.629 1.00 97.56 108 LYS A O 1
ATOM 896 N N . SER A 1 109 ? -2.555 -5.485 -13.455 1.00 97.50 109 SER A N 1
ATOM 897 C CA . SER A 1 109 ? -1.985 -4.317 -14.137 1.00 97.50 109 SER A CA 1
ATOM 898 C C . SER A 1 109 ? -0.480 -4.175 -13.864 1.00 97.50 109 SER A C 1
ATOM 900 O O . SER A 1 109 ? 0.281 -3.950 -14.801 1.00 97.50 109 SER A O 1
ATOM 902 N N . PHE A 1 110 ? -0.014 -4.450 -12.640 1.00 97.19 110 PHE A N 1
ATOM 903 C CA . PHE A 1 110 ? 1.422 -4.502 -12.325 1.00 97.19 110 PHE A CA 1
ATOM 904 C C . PHE A 1 110 ? 2.156 -5.628 -13.062 1.00 97.19 110 PHE A C 1
ATOM 906 O O . PHE A 1 110 ? 3.238 -5.410 -13.613 1.00 97.19 110 PHE A O 1
ATOM 913 N N . LYS A 1 111 ? 1.567 -6.831 -13.139 1.00 94.94 111 LYS A N 1
ATOM 914 C CA . LYS A 1 111 ? 2.147 -7.927 -13.937 1.00 94.94 111 LYS A CA 1
ATOM 915 C C . LYS A 1 111 ? 2.331 -7.518 -15.397 1.00 94.94 111 LYS A C 1
ATOM 917 O O . LYS A 1 111 ? 3.362 -7.849 -15.984 1.00 94.94 111 LYS A O 1
ATOM 922 N N . ASN A 1 112 ? 1.377 -6.770 -15.953 1.00 94.62 112 ASN A N 1
ATOM 923 C CA . ASN A 1 112 ? 1.459 -6.282 -17.325 1.00 94.62 112 ASN A CA 1
ATOM 924 C C . ASN A 1 112 ? 2.650 -5.335 -17.526 1.00 94.62 112 ASN A C 1
ATOM 926 O O . ASN A 1 112 ? 3.370 -5.493 -18.511 1.00 94.62 112 ASN A O 1
ATOM 930 N N . VAL A 1 113 ? 2.928 -4.427 -16.581 1.00 94.19 113 VAL A N 1
ATOM 931 C CA . VAL A 1 113 ? 4.118 -3.550 -16.622 1.00 94.19 113 VAL A CA 1
ATOM 932 C C . VAL A 1 113 ? 5.404 -4.374 -16.718 1.00 94.19 113 VAL A C 1
ATOM 934 O O . VAL A 1 113 ? 6.224 -4.149 -17.610 1.00 94.19 113 VAL A O 1
ATOM 937 N N . VAL A 1 114 ? 5.548 -5.397 -15.869 1.00 90.81 114 VAL A N 1
ATOM 938 C CA . VAL A 1 114 ? 6.720 -6.290 -15.880 1.00 90.81 114 VAL A CA 1
ATOM 939 C C . VAL A 1 114 ? 6.847 -7.036 -17.214 1.00 90.81 114 VAL A C 1
ATOM 941 O O . VAL A 1 114 ? 7.944 -7.150 -17.771 1.00 90.81 114 VAL A O 1
ATOM 944 N N . THR A 1 115 ? 5.738 -7.543 -17.763 1.00 88.69 115 THR A N 1
ATOM 945 C CA . THR A 1 115 ? 5.762 -8.261 -19.047 1.00 88.69 115 THR A CA 1
ATOM 946 C C . THR A 1 115 ? 6.065 -7.351 -20.232 1.00 88.69 115 THR A C 1
ATOM 948 O O . THR A 1 115 ? 6.850 -7.741 -21.099 1.00 88.69 115 THR A O 1
ATOM 951 N N . SER A 1 116 ? 5.509 -6.138 -20.254 1.00 86.25 116 SER A N 1
ATOM 952 C CA . SER A 1 116 ? 5.743 -5.148 -21.309 1.00 86.25 116 SER A CA 1
ATOM 953 C C . SER A 1 116 ? 7.190 -4.678 -21.303 1.00 86.25 116 SER A C 1
ATOM 955 O O . SER A 1 116 ? 7.818 -4.631 -22.359 1.00 86.25 116 SER A O 1
ATOM 957 N N . HIS A 1 117 ? 7.769 -4.445 -20.120 1.00 81.25 117 HIS A N 1
ATOM 958 C CA . HIS A 1 117 ? 9.189 -4.130 -20.000 1.00 81.25 117 HIS A CA 1
ATOM 959 C C . HIS A 1 117 ? 10.061 -5.263 -20.564 1.00 81.25 117 HIS A C 1
ATOM 961 O O . HIS A 1 117 ? 10.984 -5.008 -21.331 1.00 81.25 117 HIS A O 1
ATOM 967 N N . ARG A 1 118 ? 9.755 -6.535 -20.260 1.00 70.50 118 ARG A N 1
ATOM 968 C CA . ARG A 1 118 ? 10.478 -7.684 -20.842 1.00 70.50 118 ARG A CA 1
ATOM 969 C C . ARG A 1 118 ? 10.363 -7.730 -22.371 1.00 70.50 118 ARG A C 1
ATOM 971 O O . ARG A 1 118 ? 11.335 -8.102 -23.029 1.00 70.50 118 ARG A O 1
ATOM 978 N N . GLY A 1 119 ? 9.188 -7.418 -22.919 1.00 65.81 119 GLY A N 1
ATOM 979 C CA . GLY A 1 119 ? 8.962 -7.330 -24.363 1.00 65.81 119 GLY A CA 1
ATOM 980 C C . GLY A 1 119 ? 9.830 -6.246 -25.002 1.00 65.81 119 GLY A C 1
ATOM 981 O O . GLY A 1 119 ? 10.578 -6.537 -25.929 1.00 65.81 119 GLY A O 1
ATOM 982 N N . TRP A 1 120 ? 9.820 -5.041 -24.426 1.00 51.09 120 TRP A N 1
ATOM 983 C CA . TRP A 1 120 ? 10.641 -3.913 -24.869 1.00 51.09 120 TRP A CA 1
ATOM 984 C C . TRP A 1 120 ? 12.143 -4.208 -24.803 1.00 51.09 120 TRP A C 1
ATOM 986 O O . TRP A 1 120 ? 12.849 -4.027 -25.792 1.00 51.09 120 TRP A O 1
ATO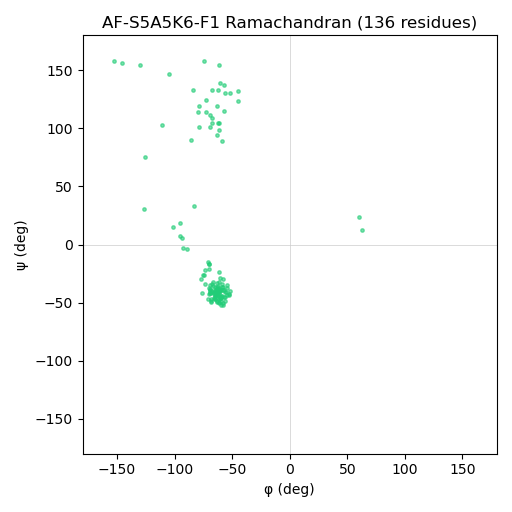M 996 N N . SER A 1 121 ? 12.638 -4.740 -23.676 1.00 58.16 121 SER A N 1
ATOM 997 C CA . SER A 1 121 ? 14.059 -5.095 -23.531 1.00 58.16 121 SER A CA 1
ATOM 998 C C . SER A 1 121 ? 14.511 -6.144 -24.551 1.00 58.16 121 SER A C 1
ATOM 1000 O O . SER A 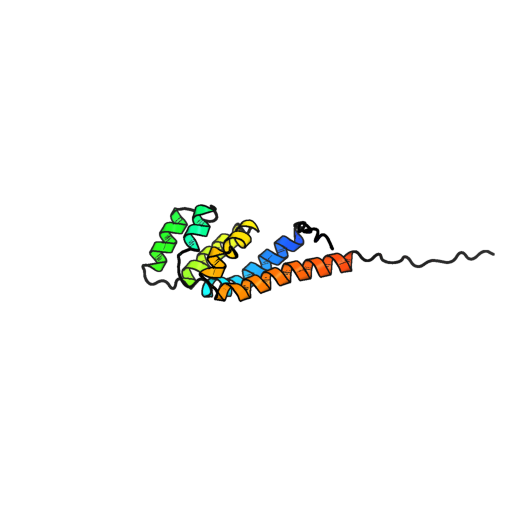1 121 ? 15.679 -6.170 -24.920 1.00 58.16 121 SER A O 1
ATOM 1002 N N . ARG A 1 122 ? 13.606 -7.023 -25.003 1.00 56.31 122 ARG A N 1
ATOM 1003 C CA . ARG A 1 122 ? 13.913 -8.022 -26.034 1.00 56.31 122 ARG A CA 1
ATOM 1004 C C . ARG A 1 122 ? 13.976 -7.398 -27.426 1.00 56.31 122 ARG A C 1
ATOM 1006 O O . ARG A 1 122 ? 14.875 -7.746 -28.180 1.00 56.31 122 ARG A O 1
ATOM 1013 N N . SER A 1 123 ? 13.060 -6.487 -27.745 1.00 54.69 123 SER A N 1
ATOM 1014 C CA . SER A 1 123 ? 13.045 -5.783 -29.033 1.00 54.69 123 SER A CA 1
ATOM 1015 C C . SER A 1 123 ? 14.220 -4.812 -29.184 1.00 54.69 123 SER A C 1
ATOM 1017 O O . SER A 1 123 ? 14.772 -4.697 -30.270 1.00 54.69 123 SER A O 1
ATOM 1019 N N . ALA A 1 124 ? 14.656 -4.169 -28.096 1.00 53.41 124 ALA A N 1
ATOM 1020 C CA . ALA A 1 124 ? 15.822 -3.281 -28.091 1.00 53.41 124 ALA A CA 1
ATOM 1021 C C . ALA A 1 124 ? 17.172 -4.019 -28.232 1.00 53.41 124 ALA A C 1
ATOM 1023 O O . ALA A 1 124 ? 18.185 -3.387 -28.508 1.00 53.41 124 ALA A O 1
ATOM 1024 N N . ALA A 1 125 ? 17.199 -5.343 -28.037 1.00 51.03 125 ALA A N 1
ATOM 1025 C CA . ALA A 1 125 ? 18.399 -6.172 -28.160 1.00 51.03 125 ALA A CA 1
ATOM 1026 C C . ALA A 1 125 ? 18.583 -6.795 -29.561 1.00 51.03 125 ALA A C 1
ATOM 1028 O O . ALA A 1 125 ? 19.484 -7.614 -29.742 1.00 51.03 125 ALA A O 1
ATOM 1029 N N . ALA A 1 126 ? 17.740 -6.454 -30.543 1.00 41.22 126 ALA A N 1
ATOM 1030 C CA . ALA A 1 126 ? 17.948 -6.869 -31.928 1.00 41.22 126 ALA A CA 1
ATOM 1031 C C . ALA A 1 126 ? 19.124 -6.075 -32.542 1.00 41.22 126 ALA A C 1
ATOM 1033 O O . ALA A 1 126 ? 19.086 -4.842 -32.510 1.00 41.22 126 ALA A O 1
ATOM 1034 N N . PRO A 1 127 ? 20.170 -6.732 -33.083 1.00 44.59 127 PRO A N 1
ATOM 1035 C CA . PRO A 1 127 ? 21.290 -6.037 -33.708 1.00 44.59 127 PRO A CA 1
ATOM 1036 C C . PRO A 1 127 ? 20.830 -5.238 -34.927 1.00 44.59 127 PRO A C 1
ATOM 1038 O O . PRO A 1 127 ? 20.136 -5.763 -35.796 1.00 44.59 127 PRO A O 1
ATOM 1041 N N . GLN A 1 128 ? 21.273 -3.985 -35.017 1.00 56.91 128 GLN A N 1
ATOM 1042 C CA . GLN A 1 128 ? 21.371 -3.297 -36.298 1.00 56.91 128 GLN A CA 1
ATOM 1043 C C . GLN A 1 128 ? 22.361 -4.093 -37.158 1.00 56.91 128 GLN A C 1
ATOM 1045 O O . GLN A 1 128 ? 23.566 -4.053 -36.904 1.00 56.91 128 GLN A O 1
ATOM 1050 N N . GLU A 1 129 ? 21.863 -4.849 -38.137 1.00 46.72 129 GLU A N 1
ATOM 1051 C CA . GLU A 1 129 ? 22.705 -5.346 -39.223 1.00 46.72 129 GLU A CA 1
ATOM 1052 C C . GLU A 1 129 ? 23.355 -4.132 -39.893 1.00 46.72 129 GLU A C 1
ATOM 1054 O O . GLU A 1 129 ? 22.683 -3.250 -40.434 1.00 46.72 129 GLU A O 1
ATOM 1059 N N . ALA A 1 130 ? 24.680 -4.055 -39.778 1.00 51.75 130 ALA A N 1
ATOM 1060 C CA . ALA A 1 130 ? 25.481 -3.085 -40.498 1.00 51.75 130 ALA A CA 1
ATOM 1061 C C . ALA A 1 130 ? 25.293 -3.312 -42.008 1.00 51.75 130 ALA A C 1
ATOM 1063 O O . ALA A 1 130 ? 25.282 -4.468 -42.444 1.00 51.75 130 ALA A O 1
ATOM 1064 N N . PRO A 1 131 ? 25.173 -2.253 -42.826 1.00 51.06 131 PRO A N 1
ATOM 1065 C CA . PRO A 1 131 ? 25.125 -2.426 -44.265 1.00 51.06 131 PRO A CA 1
ATOM 1066 C C . PRO A 1 131 ? 26.459 -3.018 -44.722 1.00 51.06 131 PRO A C 1
ATOM 1068 O O . PRO A 1 131 ? 27.523 -2.425 -44.528 1.00 51.06 131 PRO A O 1
ATOM 1071 N N . ALA A 1 132 ? 26.395 -4.208 -45.318 1.00 55.97 132 ALA A N 1
ATOM 1072 C CA . ALA A 1 132 ? 27.498 -4.793 -46.053 1.00 55.97 132 ALA A CA 1
ATOM 1073 C C . ALA A 1 132 ? 27.836 -3.860 -47.224 1.00 55.97 132 ALA A C 1
ATOM 1075 O O . ALA A 1 132 ? 27.167 -3.872 -48.254 1.00 55.97 132 ALA A O 1
ATOM 1076 N N . SER A 1 133 ? 28.859 -3.020 -47.056 1.00 53.53 133 SER A N 1
ATOM 1077 C CA . SER A 1 133 ? 29.475 -2.343 -48.190 1.00 53.53 133 SER A CA 1
ATOM 1078 C C . SER A 1 133 ? 30.406 -3.340 -48.861 1.00 53.53 133 SER A C 1
ATOM 1080 O O .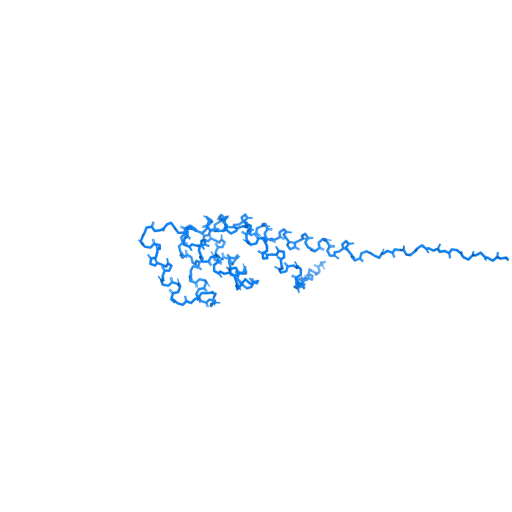 SER A 1 133 ? 31.500 -3.628 -48.378 1.00 53.53 133 SER A O 1
ATOM 1082 N N . THR A 1 134 ? 29.909 -3.891 -49.960 1.00 51.62 134 THR A N 1
ATOM 1083 C CA . THR A 1 134 ? 30.633 -4.670 -50.959 1.00 51.62 134 THR A CA 1
ATOM 1084 C C . THR A 1 134 ? 31.960 -4.016 -51.322 1.00 51.62 134 THR A C 1
ATOM 1086 O O . THR A 1 134 ? 32.025 -2.822 -51.618 1.00 51.62 134 THR A O 1
ATOM 1089 N N . ALA A 1 135 ? 33.003 -4.843 -51.326 1.00 54.09 135 ALA A N 1
ATOM 1090 C CA . ALA A 1 135 ? 34.244 -4.586 -52.027 1.00 54.09 135 ALA A CA 1
ATOM 1091 C C . ALA A 1 135 ? 33.943 -4.242 -53.492 1.00 54.09 135 ALA A C 1
ATOM 1093 O O . ALA A 1 135 ? 33.202 -4.966 -54.160 1.00 54.09 135 ALA A O 1
ATOM 1094 N N . VAL A 1 136 ? 34.526 -3.150 -53.979 1.00 54.03 136 VAL A N 1
ATOM 1095 C CA . VAL A 1 136 ? 34.691 -2.923 -55.412 1.00 54.03 136 VAL A CA 1
ATOM 1096 C C . VAL A 1 136 ? 36.184 -3.024 -55.669 1.00 54.03 136 VAL A C 1
ATOM 1098 O O . VAL A 1 136 ? 36.963 -2.159 -55.279 1.00 54.03 136 VAL A O 1
ATOM 1101 N N . GLU A 1 137 ? 36.566 -4.165 -56.222 1.00 45.31 137 GLU A N 1
ATOM 1102 C CA . GLU A 1 137 ? 37.841 -4.397 -56.881 1.00 45.31 137 GLU A CA 1
ATOM 1103 C C . GLU A 1 137 ? 37.740 -3.782 -58.284 1.00 45.31 137 GLU A C 1
ATOM 1105 O O . GLU A 1 137 ? 36.825 -4.152 -59.023 1.00 45.31 137 GLU A O 1
ATOM 1110 N N . MET A 1 138 ? 38.606 -2.805 -58.587 1.00 43.94 138 MET A N 1
ATOM 1111 C CA . MET A 1 138 ? 39.252 -2.500 -59.883 1.00 43.94 138 MET A CA 1
ATOM 1112 C C . MET A 1 138 ? 39.997 -1.164 -59.805 1.00 43.94 138 MET A C 1
ATOM 1114 O O . MET A 1 138 ? 39.343 -0.128 -59.556 1.00 43.94 138 MET A O 1
#

pLDDT: mean 86.04, std 19.4, range [33.94, 98.62]

Organism: Sus scrofa (NCBI:txid9823)